Protein AF-A0A914VE72-F1 (afdb_monomer)

InterPro domains: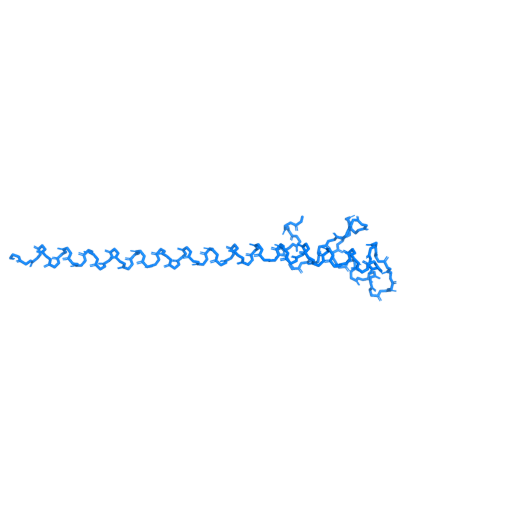
  IPR009269 NF-kappa-B-activating protein, C-terminal [PF06047] (1-87)
  IPR040466 NF-kappa-B-activating pro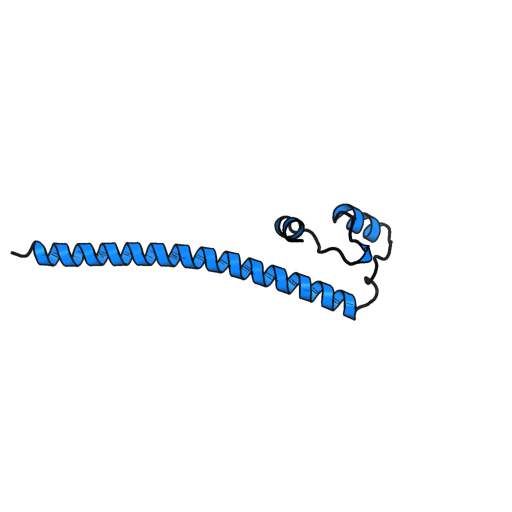tein [PTHR13087] (1-91)

Organism: NCBI:txid2011161

Radius of gyration: 25.39 Å; Cα contacts (8 Å, |Δi|>4): 35; chains: 1; bounding box: 58×18×72 Å

Foldseek 3Di:
DVVCVVVVAQDDDPQCVVPDSVVVVVCVVVPHDGPCNVPVVSVVVSVVVSVVVVVVVVVVVVVVVVVVVVVVVVVVVVVVVVVVVVVVVVPD

Structure (mmCIF, N/CA/C/O backbone):
data_AF-A0A914VE72-F1
#
_entry.id   AF-A0A914VE72-F1
#
loop_
_atom_site.group_PDB
_atom_site.id
_atom_site.type_symbol
_atom_site.label_atom_id
_atom_site.label_alt_id
_atom_site.label_comp_id
_atom_site.label_asym_id
_atom_site.label_entity_id
_atom_site.label_seq_id
_atom_site.pdbx_PDB_ins_code
_atom_site.Cartn_x
_atom_site.Cartn_y
_atom_site.Cartn_z
_atom_site.occupancy
_atom_site.B_iso_or_equiv
_atom_site.auth_seq_id
_atom_site.auth_comp_id
_atom_site.auth_asym_id
_atom_site.auth_atom_id
_atom_site.pdbx_PDB_model_num
ATOM 1 N N . MET A 1 1 ? 2.040 9.345 -2.163 1.00 54.47 1 MET A N 1
ATOM 2 C CA . MET A 1 1 ? 2.274 7.985 -1.629 1.00 54.47 1 MET A CA 1
ATOM 3 C C . MET A 1 1 ? 0.984 7.352 -1.119 1.00 54.47 1 MET A C 1
ATOM 5 O O . MET A 1 1 ? 0.520 6.411 -1.743 1.00 54.47 1 MET A O 1
ATOM 9 N N . ALA A 1 2 ? 0.364 7.910 -0.070 1.00 50.78 2 ALA A N 1
ATOM 10 C CA . ALA A 1 2 ? -0.854 7.376 0.559 1.00 50.78 2 ALA A CA 1
ATOM 11 C C . ALA A 1 2 ? -2.022 7.115 -0.418 1.00 50.78 2 ALA A C 1
ATOM 13 O O . ALA A 1 2 ? -2.709 6.111 -0.300 1.00 50.78 2 ALA A O 1
ATOM 14 N N . ALA A 1 3 ? -2.195 7.957 -1.444 1.00 58.88 3 ALA A N 1
ATOM 15 C CA . ALA A 1 3 ? -3.242 7.771 -2.456 1.00 58.88 3 ALA A CA 1
ATOM 16 C C . ALA A 1 3 ? -3.037 6.547 -3.376 1.00 58.88 3 ALA A C 1
ATOM 18 O O . ALA A 1 3 ? -4.011 5.957 -3.829 1.00 58.88 3 ALA A O 1
ATOM 19 N N . TYR A 1 4 ? -1.787 6.148 -3.647 1.00 55.84 4 TYR A N 1
ATOM 20 C CA . TYR A 1 4 ? -1.499 4.927 -4.416 1.00 55.84 4 TYR A CA 1
ATOM 21 C C . TYR A 1 4 ? -1.757 3.675 -3.566 1.00 55.84 4 TYR A C 1
ATOM 23 O O . TYR A 1 4 ? -2.243 2.671 -4.073 1.00 55.84 4 TYR A O 1
ATOM 31 N N . ILE A 1 5 ? -1.506 3.778 -2.261 1.00 54.03 5 ILE A N 1
ATOM 32 C CA . ILE A 1 5 ? -1.646 2.694 -1.283 1.00 54.03 5 ILE A CA 1
ATOM 33 C C . ILE A 1 5 ? -3.124 2.370 -1.024 1.00 54.03 5 ILE A C 1
ATOM 35 O O . ILE A 1 5 ? -3.507 1.208 -1.106 1.00 54.03 5 ILE A O 1
ATOM 39 N N . ALA A 1 6 ? -3.981 3.388 -0.873 1.00 59.25 6 ALA A N 1
ATOM 40 C CA . ALA A 1 6 ? -5.433 3.203 -0.749 1.00 59.25 6 ALA A CA 1
ATOM 41 C C . ALA A 1 6 ? -6.074 2.500 -1.966 1.00 59.25 6 ALA A C 1
ATOM 43 O O . ALA A 1 6 ? -7.17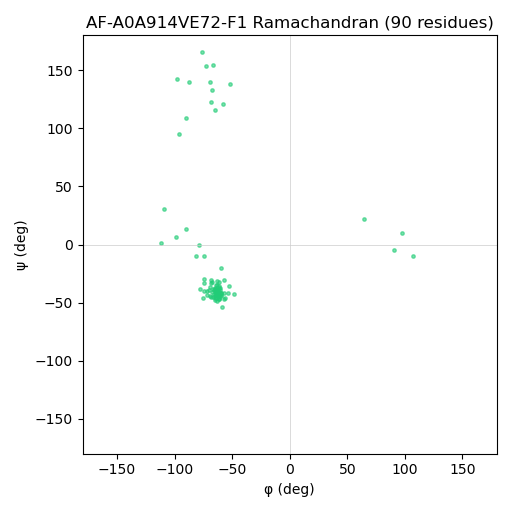1 1.960 -1.870 1.00 59.25 6 ALA A O 1
ATOM 44 N N . GLN A 1 7 ? -5.393 2.513 -3.116 1.00 64.81 7 GLN A N 1
ATOM 45 C CA . GLN A 1 7 ? -5.829 1.865 -4.354 1.00 64.81 7 GLN A CA 1
ATOM 46 C C . GLN A 1 7 ? -5.164 0.492 -4.572 1.00 64.81 7 GLN A C 1
ATOM 48 O O . GLN A 1 7 ? -5.318 -0.081 -5.649 1.00 64.81 7 GLN A O 1
ATOM 53 N N . GLY A 1 8 ? -4.391 -0.014 -3.599 1.00 64.06 8 GLY A N 1
ATOM 54 C CA . GLY A 1 8 ? -3.636 -1.268 -3.719 1.00 64.06 8 GLY A CA 1
ATOM 55 C C . GLY A 1 8 ? -2.545 -1.221 -4.791 1.00 64.06 8 GLY A C 1
ATOM 56 O O . GLY A 1 8 ? -2.155 -2.252 -5.335 1.00 64.06 8 GLY A O 1
ATOM 57 N N . LYS A 1 9 ? -2.084 -0.020 -5.160 1.00 69.00 9 LYS A N 1
ATOM 58 C CA . LYS A 1 9 ? -1.103 0.161 -6.230 1.00 69.00 9 LYS A CA 1
ATOM 59 C C . LYS A 1 9 ? 0.307 0.061 -5.674 1.00 69.00 9 LYS A C 1
ATOM 61 O O . LYS A 1 9 ? 0.637 0.613 -4.624 1.00 69.00 9 LYS A O 1
ATOM 66 N N . ARG A 1 10 ? 1.153 -0.600 -6.457 1.00 71.31 10 ARG A N 1
ATOM 67 C CA . ARG A 1 10 ? 2.576 -0.775 -6.191 1.00 71.31 10 ARG A CA 1
ATOM 68 C C . ARG A 1 10 ? 3.261 0.569 -5.911 1.00 71.31 10 ARG A C 1
ATOM 70 O O . ARG A 1 10 ? 3.056 1.554 -6.619 1.00 71.31 10 ARG A O 1
ATOM 77 N N . ILE A 1 11 ? 4.138 0.578 -4.910 1.00 72.94 11 ILE A N 1
ATOM 78 C CA . ILE A 1 11 ? 4.987 1.725 -4.573 1.00 72.94 11 ILE A CA 1
ATOM 79 C C . ILE A 1 11 ? 6.032 1.969 -5.687 1.00 72.94 11 ILE A C 1
ATOM 81 O O . ILE A 1 11 ? 6.827 1.061 -5.966 1.00 72.94 11 ILE A O 1
ATOM 85 N N . PRO A 1 12 ? 6.082 3.173 -6.297 1.00 70.38 12 PRO A N 1
ATOM 86 C CA . PRO A 1 12 ? 7.058 3.485 -7.338 1.00 70.38 12 PRO A CA 1
ATOM 87 C C . PRO A 1 12 ? 8.485 3.589 -6.776 1.00 70.38 12 PRO A C 1
ATOM 89 O O . PRO A 1 12 ? 8.719 4.130 -5.691 1.00 70.38 12 PRO A O 1
ATOM 92 N N . ARG A 1 13 ? 9.457 3.067 -7.530 1.00 75.75 13 ARG A N 1
ATOM 93 C CA . ARG A 1 13 ? 10.904 3.232 -7.302 1.00 75.75 13 ARG A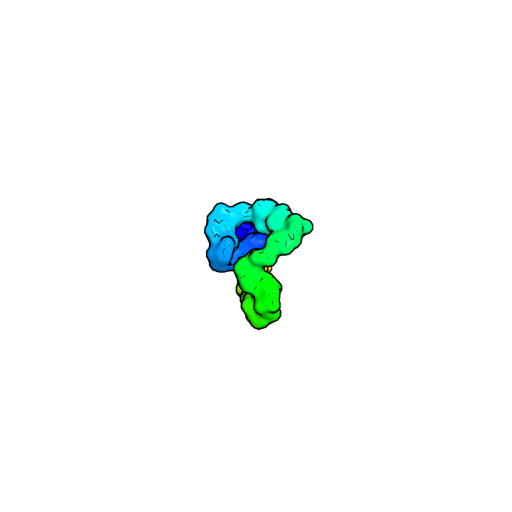 CA 1
ATOM 94 C C . ARG A 1 13 ? 11.336 4.640 -7.743 1.00 75.75 13 ARG A C 1
ATOM 96 O O . ARG A 1 13 ? 10.616 5.312 -8.470 1.00 75.75 13 ARG A O 1
ATOM 103 N N . ARG A 1 14 ? 12.537 5.100 -7.360 1.00 75.94 14 ARG A N 1
ATOM 104 C CA . ARG A 1 14 ? 13.022 6.465 -7.685 1.00 75.94 14 ARG A CA 1
ATOM 105 C C . ARG A 1 14 ? 12.956 6.798 -9.185 1.00 75.94 14 ARG A C 1
ATOM 107 O O . ARG A 1 14 ? 12.553 7.898 -9.532 1.00 75.94 14 ARG A O 1
ATOM 114 N N . GLY A 1 15 ? 13.321 5.852 -10.052 1.00 71.69 15 GLY A N 1
ATOM 115 C CA . GLY A 1 15 ? 13.243 6.011 -11.513 1.00 71.69 15 GLY A CA 1
ATOM 116 C C . GLY A 1 15 ? 11.839 5.837 -12.104 1.00 71.69 15 GLY A C 1
ATO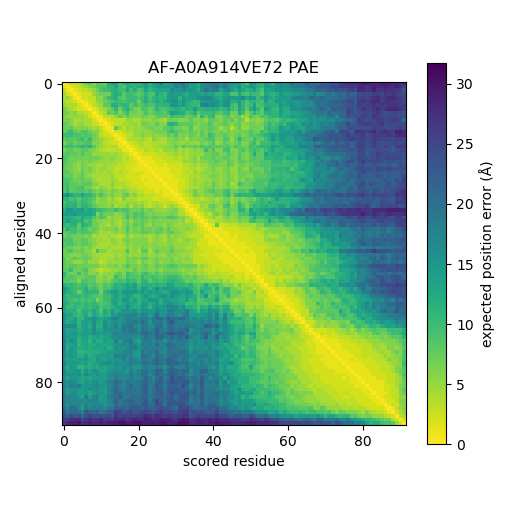M 117 O O . GLY A 1 15 ? 11.672 5.923 -13.309 1.00 71.69 15 GLY A O 1
ATOM 118 N N . GLU A 1 16 ? 10.846 5.562 -11.265 1.00 78.12 16 GLU A N 1
ATOM 119 C CA . GLU A 1 16 ? 9.443 5.377 -11.637 1.00 78.12 16 GLU A CA 1
ATOM 120 C C . GLU A 1 16 ? 8.573 6.529 -11.102 1.00 78.12 16 GLU A C 1
ATOM 122 O O . GLU A 1 16 ? 7.355 6.526 -11.272 1.00 78.12 16 GLU A O 1
ATOM 127 N N . ILE A 1 17 ? 9.185 7.517 -10.431 1.00 75.19 17 ILE A N 1
ATOM 128 C CA . ILE A 1 17 ? 8.499 8.721 -9.958 1.00 75.19 17 ILE A CA 1
ATOM 129 C C . ILE A 1 17 ? 8.029 9.502 -11.187 1.00 75.19 17 ILE A C 1
ATOM 131 O O . ILE A 1 17 ? 8.845 9.984 -11.966 1.00 75.19 17 ILE A O 1
ATOM 135 N N . GLY A 1 18 ? 6.711 9.623 -11.342 1.00 77.31 18 GLY A N 1
ATOM 136 C CA . GLY A 1 18 ? 6.077 10.266 -12.496 1.00 77.31 18 GLY A CA 1
ATOM 137 C C . GLY A 1 18 ? 5.406 9.291 -13.465 1.00 77.31 18 GLY A C 1
ATOM 138 O O . GLY A 1 18 ? 4.647 9.743 -14.312 1.00 77.31 18 GLY A O 1
ATOM 139 N N . LEU A 1 19 ? 5.613 7.979 -13.304 1.00 81.62 19 LEU A N 1
ATOM 140 C CA . LEU A 1 19 ? 4.878 6.947 -14.035 1.00 81.62 19 LEU A CA 1
ATOM 141 C C . LEU A 1 19 ? 3.735 6.390 -13.183 1.00 81.62 19 LEU A C 1
ATOM 143 O O . LEU A 1 19 ? 3.863 6.189 -11.971 1.00 81.62 19 LEU A O 1
ATOM 147 N N . SER A 1 20 ? 2.610 6.100 -13.824 1.00 82.44 20 SER A N 1
ATOM 148 C CA . SER A 1 20 ? 1.506 5.373 -13.211 1.00 82.44 20 SER A CA 1
ATOM 149 C C . SER A 1 20 ? 1.852 3.890 -13.038 1.00 82.44 20 SER A C 1
ATOM 151 O O . SER A 1 20 ? 2.620 3.297 -13.796 1.00 82.44 20 SER A O 1
ATOM 153 N N . SER A 1 21 ? 1.226 3.242 -12.051 1.00 77.62 21 SER A N 1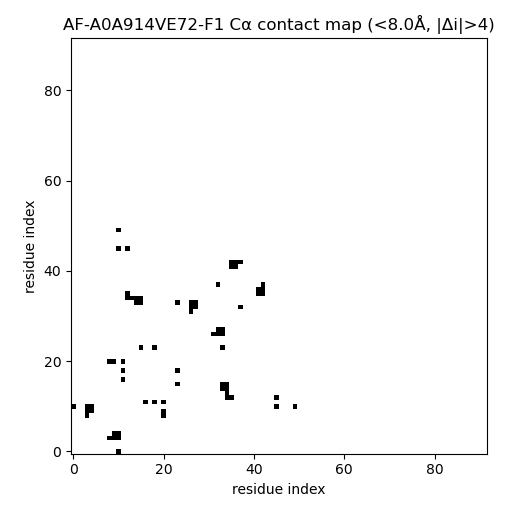
ATOM 154 C CA . SER A 1 21 ? 1.411 1.803 -11.805 1.00 77.62 21 SER A CA 1
ATOM 155 C C . SER A 1 21 ? 1.080 0.933 -13.026 1.00 77.62 21 SER A C 1
ATOM 157 O O . SER A 1 21 ? 1.667 -0.135 -13.187 1.00 77.62 21 SER A O 1
ATOM 159 N N . SER A 1 22 ? 0.138 1.367 -13.867 1.00 81.44 22 SER A N 1
ATOM 160 C CA . SER A 1 22 ? -0.225 0.690 -15.114 1.00 81.44 22 SER A CA 1
ATOM 161 C C . SER A 1 22 ? 0.889 0.776 -16.150 1.00 81.44 22 SER A C 1
ATOM 163 O O . SER A 1 22 ? 1.243 -0.243 -16.735 1.00 81.44 22 SER A O 1
ATOM 165 N N . GLU A 1 23 ? 1.486 1.955 -16.330 1.00 84.94 23 GLU A N 1
ATOM 166 C CA . GLU A 1 23 ? 2.600 2.152 -17.267 1.00 84.94 23 GLU A CA 1
ATOM 167 C C . GLU A 1 23 ? 3.813 1.321 -16.855 1.00 84.94 23 GLU A C 1
ATOM 169 O O . GLU A 1 23 ? 4.397 0.628 -17.682 1.00 84.94 23 GLU A O 1
ATOM 174 N N . ILE A 1 24 ? 4.130 1.297 -15.559 1.00 82.06 24 ILE A N 1
ATOM 175 C CA . ILE A 1 24 ? 5.226 0.482 -15.026 1.00 82.06 24 ILE A CA 1
ATOM 176 C C . ILE A 1 24 ? 4.997 -1.010 -15.322 1.00 82.06 24 ILE A C 1
ATOM 178 O O . ILE A 1 24 ? 5.915 -1.690 -15.774 1.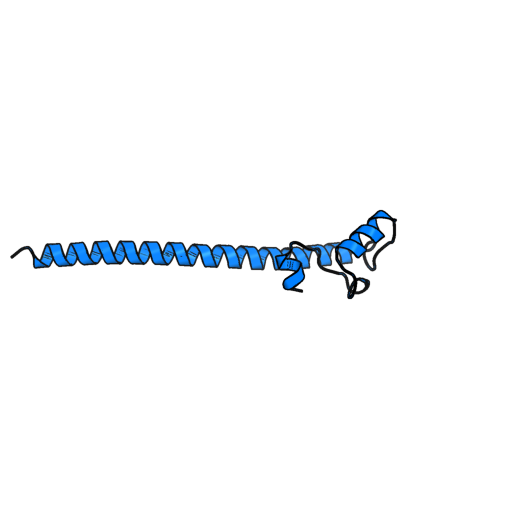00 82.06 24 ILE A O 1
ATOM 182 N N . SER A 1 25 ? 3.775 -1.520 -15.119 1.00 82.56 25 SER A N 1
ATOM 183 C CA . SER A 1 25 ? 3.448 -2.922 -15.419 1.00 82.56 25 SER A CA 1
ATOM 184 C C . SER A 1 25 ? 3.552 -3.236 -16.913 1.00 82.56 25 SER A C 1
ATOM 186 O O . SER A 1 25 ? 4.016 -4.314 -17.280 1.00 82.56 25 SER A O 1
ATOM 188 N N . VAL A 1 26 ? 3.145 -2.305 -17.780 1.00 88.00 26 VAL A N 1
ATOM 189 C CA . VAL A 1 26 ? 3.285 -2.449 -19.235 1.00 88.00 26 VAL A CA 1
ATOM 190 C C . VAL A 1 26 ? 4.760 -2.495 -19.628 1.00 88.00 26 VAL A C 1
ATOM 192 O O . VAL A 1 26 ? 5.159 -3.398 -20.359 1.00 88.00 26 VAL A O 1
ATOM 195 N N . PHE A 1 27 ? 5.589 -1.595 -19.099 1.00 85.56 27 PHE A N 1
ATOM 196 C CA . PHE A 1 27 ? 7.025 -1.589 -19.377 1.00 85.56 27 PHE A CA 1
ATOM 197 C C . PHE A 1 27 ? 7.711 -2.873 -18.902 1.00 85.56 27 PHE A C 1
ATOM 199 O O . PHE A 1 27 ? 8.463 -3.476 -19.667 1.00 85.56 27 PHE A O 1
ATOM 206 N N . GLU A 1 28 ? 7.391 -3.354 -17.699 1.00 82.25 28 GLU A N 1
ATOM 207 C CA . GLU A 1 28 ? 7.921 -4.624 -17.187 1.00 82.25 28 GLU A CA 1
ATOM 208 C C . GLU A 1 28 ? 7.487 -5.820 -18.058 1.00 82.25 28 GLU A C 1
ATOM 210 O O . GLU A 1 28 ? 8.310 -6.688 -18.343 1.00 82.25 28 GLU A O 1
ATOM 215 N N . LYS A 1 29 ? 6.239 -5.844 -18.556 1.00 85.56 29 LYS A N 1
ATOM 216 C CA . LYS A 1 29 ? 5.745 -6.894 -19.473 1.00 85.56 29 LYS A CA 1
ATOM 217 C C . LYS A 1 29 ? 6.450 -6.895 -20.827 1.00 85.56 29 LYS A C 1
ATOM 219 O O . LYS A 1 29 ? 6.695 -7.962 -21.377 1.00 85.56 29 LYS A O 1
ATOM 224 N N . VAL A 1 30 ? 6.768 -5.717 -21.358 1.00 89.12 30 VAL A N 1
ATOM 225 C CA . VAL A 1 30 ? 7.508 -5.566 -22.624 1.00 89.12 30 VAL A CA 1
ATOM 226 C C . VAL A 1 30 ? 9.000 -5.906 -22.445 1.00 89.12 30 VAL A C 1
ATOM 228 O O . VAL A 1 30 ? 9.723 -6.072 -23.422 1.00 89.12 30 VAL A O 1
ATOM 231 N N . GLY A 1 31 ? 9.463 -6.084 -21.202 1.00 82.62 31 GLY A N 1
ATOM 232 C CA . GLY A 1 31 ? 10.831 -6.493 -20.878 1.00 82.62 31 GLY A CA 1
ATOM 233 C C . GLY A 1 31 ? 11.759 -5.334 -20.517 1.00 82.62 31 GLY A C 1
ATOM 234 O O . GLY A 1 31 ? 12.967 -5.540 -20.369 1.00 82.62 31 GLY A O 1
ATOM 235 N N . TYR A 1 32 ? 11.225 -4.122 -20.334 1.00 83.31 32 TYR A N 1
ATOM 236 C CA . TYR A 1 32 ? 12.004 -3.011 -19.798 1.00 83.31 32 TYR A CA 1
ATOM 237 C C . TYR A 1 32 ? 12.375 -3.282 -18.340 1.00 83.31 32 TYR A C 1
ATOM 239 O O . TYR A 1 32 ? 11.556 -3.659 -17.501 1.00 83.31 32 TYR A O 1
ATOM 247 N N . VAL A 1 33 ? 13.647 -3.054 -18.025 1.00 77.81 33 VAL A N 1
ATOM 248 C CA . VAL A 1 33 ? 14.168 -3.188 -16.667 1.00 77.81 33 VAL A CA 1
ATOM 249 C C . VAL A 1 33 ? 14.021 -1.850 -15.967 1.00 77.81 33 VAL A C 1
ATOM 251 O O . VAL A 1 33 ? 14.759 -0.909 -16.256 1.00 77.81 33 VAL A O 1
ATOM 254 N N . MET A 1 34 ? 13.095 -1.768 -15.017 1.00 79.69 34 MET A N 1
ATOM 255 C CA . MET A 1 34 ? 12.969 -0.565 -14.199 1.00 79.69 34 MET A CA 1
ATOM 256 C C . MET A 1 34 ? 14.201 -0.380 -13.296 1.00 79.69 34 MET A C 1
ATOM 258 O O . MET A 1 34 ? 14.911 -1.330 -12.940 1.00 79.69 34 MET A O 1
ATOM 262 N N . SER A 1 35 ? 14.479 0.868 -12.920 1.00 73.94 35 SER A N 1
ATOM 263 C CA . SER A 1 35 ? 15.637 1.199 -12.085 1.00 73.94 35 SER A CA 1
ATOM 264 C C . SER A 1 35 ? 15.584 0.444 -10.750 1.00 73.94 35 SER A C 1
ATOM 266 O O . SER A 1 35 ? 14.630 0.579 -9.985 1.00 73.94 35 SER A O 1
ATOM 268 N N . GLY A 1 36 ? 16.616 -0.359 -10.472 1.00 71.69 36 GLY A N 1
ATOM 269 C CA . GLY A 1 36 ? 16.736 -1.137 -9.235 1.00 71.69 36 GLY A CA 1
ATOM 270 C C . GLY A 1 36 ? 16.135 -2.546 -9.271 1.00 71.69 36 GLY A C 1
ATOM 271 O O . GLY A 1 36 ? 16.341 -3.291 -8.315 1.00 71.69 36 GLY A O 1
ATOM 272 N N . THR A 1 37 ? 15.464 -2.959 -10.354 1.00 72.88 37 THR A N 1
ATOM 273 C CA . THR A 1 37 ? 14.795 -4.275 -10.440 1.00 72.88 37 THR A CA 1
ATOM 274 C C . THR A 1 37 ? 15.771 -5.455 -10.446 1.00 72.88 37 THR A C 1
ATOM 276 O O . THR A 1 37 ? 15.478 -6.500 -9.887 1.00 72.88 37 THR A O 1
ATOM 279 N N . ARG A 1 38 ? 16.976 -5.307 -11.014 1.00 80.19 38 ARG A N 1
ATOM 280 C CA . ARG A 1 38 ? 17.997 -6.380 -10.998 1.00 80.19 38 ARG A CA 1
ATOM 281 C C . ARG A 1 38 ? 18.790 -6.462 -9.688 1.00 80.19 38 ARG A C 1
ATOM 283 O O . ARG A 1 38 ? 19.549 -7.408 -9.487 1.00 80.19 38 ARG A O 1
ATOM 290 N N . HIS A 1 39 ? 18.649 -5.482 -8.796 1.00 87.56 39 HIS A N 1
ATOM 291 C CA . HIS A 1 39 ? 19.446 -5.399 -7.577 1.00 87.56 39 HIS A CA 1
ATOM 292 C C . HIS A 1 39 ? 18.683 -6.005 -6.392 1.00 87.56 39 HIS A C 1
ATOM 294 O O . HIS A 1 39 ? 17.904 -5.321 -5.726 1.00 87.56 39 HIS A O 1
ATOM 300 N N . LYS A 1 40 ? 18.937 -7.288 -6.095 1.00 84.12 40 LYS A N 1
ATOM 301 C CA . LYS A 1 40 ? 18.216 -8.072 -5.067 1.00 84.12 40 LYS A CA 1
ATOM 302 C C . LYS A 1 40 ? 18.081 -7.351 -3.718 1.00 84.12 40 LYS A C 1
ATOM 304 O O . LYS A 1 40 ? 17.008 -7.343 -3.123 1.00 84.12 40 LYS A O 1
ATOM 309 N N . ALA A 1 41 ? 19.141 -6.689 -3.250 1.00 84.38 41 ALA A N 1
ATOM 310 C CA . ALA A 1 41 ? 19.113 -5.956 -1.980 1.00 84.38 41 ALA A CA 1
ATOM 311 C C . ALA A 1 41 ? 18.204 -4.710 -2.018 1.00 84.38 41 ALA A C 1
ATOM 313 O O . ALA A 1 41 ? 17.565 -4.361 -1.021 1.00 84.38 41 ALA A O 1
ATOM 314 N N . MET A 1 42 ? 18.114 -4.047 -3.175 1.00 80.81 42 MET A N 1
ATOM 315 C CA . MET A 1 42 ? 17.250 -2.879 -3.351 1.00 80.81 42 MET A CA 1
ATOM 316 C C . MET A 1 42 ? 15.785 -3.313 -3.443 1.00 80.81 42 MET A C 1
ATOM 318 O O . MET A 1 42 ? 14.921 -2.702 -2.816 1.00 80.81 42 MET A O 1
ATOM 322 N N . GLU A 1 43 ? 15.513 -4.417 -4.140 1.00 79.31 43 GLU A N 1
ATOM 323 C CA . GLU A 1 43 ? 14.177 -5.002 -4.214 1.00 79.31 43 GLU A CA 1
ATOM 324 C C . GLU A 1 43 ? 13.676 -5.507 -2.856 1.00 79.31 43 GLU A C 1
ATOM 326 O O . GLU A 1 43 ? 12.547 -5.206 -2.471 1.00 79.31 43 GLU A O 1
ATOM 331 N N . ALA A 1 44 ? 14.526 -6.175 -2.074 1.00 83.69 44 ALA A N 1
ATOM 332 C CA . ALA A 1 44 ? 14.183 -6.575 -0.712 1.00 83.69 44 ALA A CA 1
ATOM 333 C C . ALA A 1 44 ? 13.872 -5.362 0.185 1.00 83.69 44 ALA A C 1
ATOM 335 O O . ALA A 1 44 ? 12.954 -5.401 1.004 1.00 83.69 44 ALA A O 1
ATOM 336 N N . THR A 1 45 ? 14.603 -4.256 0.013 1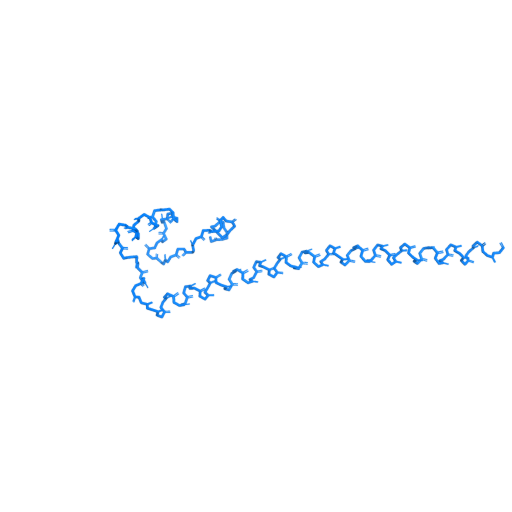.00 83.62 45 THR A N 1
ATOM 337 C CA . THR A 1 45 ? 14.337 -3.006 0.742 1.00 83.62 45 THR A CA 1
ATOM 338 C C . THR A 1 45 ? 13.006 -2.384 0.325 1.00 83.62 45 THR A C 1
ATOM 340 O O . THR A 1 45 ? 12.251 -1.936 1.189 1.00 83.62 45 THR A O 1
ATOM 343 N N . ARG A 1 46 ? 12.681 -2.405 -0.974 1.00 82.88 46 ARG A N 1
ATOM 344 C CA . ARG A 1 46 ? 11.376 -1.978 -1.499 1.00 82.88 46 ARG A CA 1
ATOM 345 C C . ARG A 1 46 ? 10.248 -2.796 -0.874 1.00 82.88 46 ARG A C 1
ATOM 347 O O . ARG A 1 46 ? 9.347 -2.205 -0.290 1.00 82.88 46 ARG A O 1
ATOM 354 N N . LEU A 1 47 ? 10.332 -4.126 -0.943 1.00 82.12 47 LEU A N 1
ATOM 355 C CA . LEU A 1 47 ? 9.339 -5.035 -0.360 1.00 82.12 47 LEU A CA 1
ATOM 356 C C . LEU A 1 47 ? 9.172 -4.795 1.143 1.00 82.12 47 LEU A C 1
ATOM 358 O O . LEU A 1 47 ? 8.057 -4.725 1.644 1.00 82.12 47 LEU A O 1
ATOM 362 N N . ARG A 1 48 ? 10.272 -4.579 1.871 1.00 85.12 48 ARG A N 1
ATOM 363 C CA . ARG A 1 48 ? 10.216 -4.255 3.302 1.00 85.12 48 ARG A CA 1
ATOM 364 C C . ARG A 1 48 ? 9.481 -2.943 3.569 1.00 85.12 48 ARG A C 1
ATOM 366 O O . ARG A 1 48 ? 8.708 -2.873 4.517 1.00 85.12 48 ARG A O 1
ATOM 373 N N . LYS A 1 49 ? 9.733 -1.902 2.772 1.00 81.88 49 LYS A N 1
ATOM 374 C CA . LYS A 1 49 ? 9.048 -0.608 2.907 1.00 81.88 49 LYS A CA 1
ATOM 375 C C . LYS A 1 49 ? 7.567 -0.715 2.577 1.00 81.88 49 LYS A C 1
ATOM 377 O O . LYS A 1 49 ? 6.757 -0.118 3.273 1.00 81.88 49 LYS A O 1
ATOM 382 N N . GLU A 1 50 ? 7.228 -1.512 1.577 1.00 77.12 50 GLU A N 1
ATOM 383 C CA . GLU A 1 50 ? 5.847 -1.818 1.224 1.00 77.12 50 GLU A CA 1
ATOM 384 C C . GLU A 1 50 ? 5.131 -2.553 2.373 1.00 77.12 50 GLU A C 1
ATOM 386 O O . GLU A 1 50 ? 4.103 -2.087 2.859 1.00 77.12 50 GLU A O 1
ATOM 391 N N . ASN A 1 51 ? 5.754 -3.593 2.934 1.00 80.06 51 ASN A N 1
ATOM 392 C CA . ASN A 1 51 ? 5.224 -4.332 4.085 1.00 80.06 51 ASN A CA 1
ATOM 393 C C . ASN A 1 51 ? 5.121 -3.481 5.364 1.00 80.06 51 ASN A C 1
ATOM 395 O O . ASN A 1 51 ? 4.197 -3.667 6.152 1.00 80.06 51 ASN A O 1
ATOM 399 N N . GLN A 1 52 ? 6.048 -2.540 5.592 1.00 77.44 52 GLN A N 1
ATOM 400 C CA . GLN A 1 52 ? 5.972 -1.603 6.725 1.00 77.44 52 GLN A CA 1
ATOM 401 C C . GLN A 1 52 ? 4.715 -0.733 6.655 1.00 77.44 52 GLN A C 1
ATOM 403 O O . GLN A 1 52 ? 4.116 -0.434 7.686 1.00 77.44 52 GLN A O 1
ATOM 408 N N . VAL A 1 53 ? 4.325 -0.333 5.447 1.00 71.06 53 VAL A N 1
ATOM 409 C CA . VAL A 1 53 ? 3.141 0.492 5.222 1.00 71.06 53 VAL A CA 1
ATOM 410 C C . VAL A 1 53 ? 1.870 -0.344 5.358 1.00 71.06 53 VAL A C 1
ATOM 412 O O . VAL A 1 53 ? 0.982 0.067 6.102 1.00 71.06 53 VAL A O 1
ATOM 415 N N . TYR A 1 54 ? 1.814 -1.533 4.746 1.00 68.81 54 TYR A N 1
ATOM 416 C CA . TYR A 1 54 ? 0.672 -2.443 4.906 1.00 68.81 54 TYR A CA 1
ATOM 417 C C . TYR A 1 54 ? 0.428 -2.796 6.376 1.00 68.81 54 TYR A C 1
ATOM 419 O O . TYR A 1 54 ? -0.682 -2.625 6.867 1.00 68.81 54 TYR A O 1
ATOM 427 N N . SER A 1 55 ? 1.476 -3.157 7.126 1.00 75.38 55 SER A N 1
ATOM 428 C CA . SER A 1 55 ? 1.347 -3.463 8.558 1.00 75.38 55 SER A CA 1
ATOM 429 C C . SER A 1 55 ? 0.848 -2.265 9.379 1.00 75.38 55 SER A C 1
ATOM 431 O O . SER A 1 55 ? 0.138 -2.440 10.370 1.00 75.38 55 SER A O 1
ATOM 433 N N . ALA A 1 56 ? 1.199 -1.034 8.991 1.00 72.12 56 ALA A N 1
ATOM 434 C CA . ALA A 1 56 ? 0.706 0.169 9.655 1.00 72.12 56 ALA A CA 1
ATOM 435 C C . ALA A 1 56 ? -0.781 0.429 9.357 1.00 72.12 56 ALA A C 1
ATOM 437 O O . ALA A 1 56 ? -1.526 0.796 10.267 1.00 72.12 56 ALA A O 1
ATOM 438 N N . GLU A 1 57 ? -1.227 0.215 8.117 1.00 67.62 57 GLU A N 1
ATOM 439 C CA . GLU A 1 57 ? -2.641 0.336 7.745 1.00 67.62 57 GLU A CA 1
ATOM 440 C C . GLU A 1 57 ? -3.497 -0.774 8.357 1.00 67.62 57 GLU A C 1
ATOM 442 O O . GLU A 1 57 ? -4.526 -0.468 8.953 1.00 67.62 57 GLU A O 1
ATOM 447 N N . GLU A 1 58 ? -3.048 -2.029 8.332 1.00 67.00 58 GLU A N 1
ATOM 448 C CA . GLU A 1 58 ? -3.719 -3.147 9.008 1.00 67.00 58 GLU A CA 1
ATOM 449 C C . GLU A 1 58 ? -3.899 -2.860 10.503 1.00 67.00 58 GLU A C 1
ATOM 451 O O . GLU A 1 58 ? -4.996 -2.996 11.045 1.00 67.00 58 GLU A O 1
ATOM 456 N N . LYS A 1 59 ? -2.850 -2.366 11.175 1.00 72.06 59 LYS A N 1
ATOM 457 C CA . LYS A 1 59 ? -2.932 -1.949 12.584 1.00 72.06 59 LYS A CA 1
ATOM 458 C C . LYS A 1 59 ? -3.888 -0.778 12.801 1.00 72.06 59 LYS A C 1
ATOM 460 O O . LYS A 1 59 ? -4.546 -0.723 13.839 1.00 72.06 59 LYS A O 1
ATOM 465 N N . ARG A 1 60 ? -3.980 0.159 11.854 1.00 71.56 60 ARG A N 1
ATOM 466 C CA . ARG A 1 60 ? -4.924 1.286 11.914 1.00 71.56 60 ARG A CA 1
ATOM 467 C C . ARG A 1 60 ? -6.372 0.829 11.719 1.00 71.56 60 ARG A C 1
ATOM 469 O O . ARG A 1 60 ? -7.257 1.318 12.414 1.00 71.56 60 ARG A O 1
ATOM 476 N N . MET A 1 61 ? -6.608 -0.124 10.823 1.00 71.19 61 MET A N 1
ATOM 477 C CA . MET A 1 61 ? -7.924 -0.729 10.611 1.00 71.19 61 MET A CA 1
ATOM 478 C C . MET A 1 61 ? -8.359 -1.541 11.840 1.00 71.19 61 MET A C 1
ATOM 480 O O . MET A 1 61 ? -9.473 -1.370 12.336 1.00 71.19 61 MET A O 1
ATOM 484 N N . LEU A 1 62 ? -7.455 -2.351 12.404 1.00 69.75 62 LEU A N 1
ATOM 485 C CA . LEU A 1 62 ? -7.703 -3.132 13.621 1.00 69.75 62 LEU A CA 1
ATOM 486 C C . LEU A 1 62 ? -7.946 -2.252 14.856 1.00 69.75 62 LEU A C 1
ATOM 488 O O . LEU A 1 62 ? -8.801 -2.570 15.684 1.00 69.75 62 LEU A O 1
ATOM 492 N N . SER A 1 63 ? -7.231 -1.132 14.995 1.00 68.88 63 SER A N 1
ATOM 493 C CA . SER A 1 63 ? -7.442 -0.220 16.124 1.00 68.88 63 SER A CA 1
ATOM 494 C C . SER A 1 63 ? -8.790 0.501 16.045 1.00 68.88 63 SER A C 1
ATOM 496 O O . SER A 1 63 ? -9.452 0.649 17.074 1.00 68.88 63 SER A O 1
ATOM 498 N N . GLY A 1 64 ? -9.243 0.871 14.842 1.00 73.06 64 GLY A N 1
ATOM 499 C CA . GLY A 1 64 ? -10.591 1.401 14.621 1.00 73.06 64 GLY A CA 1
ATOM 500 C C . GLY A 1 64 ? -11.685 0.404 15.018 1.00 73.06 64 GLY A C 1
ATOM 501 O O . GLY A 1 64 ? -12.642 0.776 15.698 1.00 73.06 64 GLY A O 1
ATOM 502 N N . PHE A 1 65 ? -11.505 -0.875 14.678 1.00 69.81 65 PHE A N 1
ATOM 503 C CA . PHE A 1 65 ? -12.433 -1.944 15.059 1.00 69.81 65 PHE A CA 1
ATOM 504 C C . PHE A 1 65 ? -12.483 -2.162 16.582 1.00 69.81 65 PHE A C 1
ATOM 506 O O . PHE A 1 65 ? -13.561 -2.184 17.178 1.00 69.81 65 PHE A O 1
ATOM 513 N N . SER A 1 66 ? -11.321 -2.216 17.242 1.00 72.88 66 SER A N 1
ATOM 514 C CA . SER A 1 66 ? -11.234 -2.389 18.700 1.00 72.88 66 SER A CA 1
ATOM 515 C C . SER A 1 66 ? -11.907 -1.252 19.481 1.00 72.88 66 SER A C 1
ATOM 517 O O . SER A 1 66 ? -12.528 -1.492 20.519 1.00 72.88 66 SER A O 1
ATOM 519 N N . GLN A 1 67 ? -11.835 -0.010 18.987 1.00 77.94 67 GLN A N 1
ATOM 520 C CA . GLN A 1 67 ? -12.538 1.118 19.607 1.00 77.94 67 GLN A CA 1
ATOM 521 C C . GLN A 1 67 ? -14.062 0.975 19.519 1.00 77.94 67 GLN A C 1
ATOM 523 O O . GLN A 1 67 ? -14.755 1.297 20.485 1.00 77.94 67 GLN A O 1
ATOM 528 N N . GLY A 1 68 ? -14.584 0.477 18.395 1.00 80.19 68 GLY A N 1
ATOM 529 C CA . GLY A 1 68 ? -16.012 0.192 18.239 1.00 80.19 68 GLY A CA 1
ATOM 530 C C . GLY A 1 68 ? -16.497 -0.865 19.231 1.00 80.19 68 GLY A C 1
ATOM 531 O O . GLY A 1 68 ? -17.480 -0.652 19.941 1.00 80.19 68 GLY A O 1
ATOM 532 N N . GLU A 1 69 ? -15.757 -1.968 19.363 1.00 81.56 69 GLU A N 1
ATOM 533 C CA . GLU A 1 69 ? -16.086 -3.018 20.333 1.00 81.56 69 GLU A CA 1
ATOM 534 C C . GLU A 1 69 ? -16.017 -2.535 21.785 1.00 81.56 69 GLU A C 1
ATOM 536 O O . GLU A 1 69 ? -16.874 -2.894 22.595 1.00 81.56 69 GLU A O 1
ATOM 541 N N . ARG A 1 70 ? -15.023 -1.703 22.129 1.00 84.19 70 ARG A N 1
ATOM 542 C CA . ARG A 1 70 ? -14.920 -1.105 23.469 1.00 84.19 70 ARG A CA 1
ATOM 543 C C . ARG A 1 70 ? -16.127 -0.234 23.791 1.00 84.19 70 ARG A C 1
ATOM 545 O O . ARG A 1 70 ? -16.715 -0.426 24.849 1.00 84.19 70 ARG A O 1
ATOM 552 N N . LYS A 1 71 ? -16.559 0.629 22.865 1.00 87.31 71 LYS A N 1
ATOM 553 C CA . LYS A 1 71 ? -17.769 1.450 23.046 1.00 87.31 71 LYS A CA 1
ATOM 554 C C . LYS A 1 71 ? -19.015 0.592 23.260 1.00 87.31 71 LYS A C 1
ATOM 556 O O . LYS A 1 71 ? -19.800 0.871 24.159 1.00 87.31 71 LYS A O 1
ATOM 561 N N . ASN A 1 72 ? -19.177 -0.484 22.489 1.00 88.50 72 ASN A N 1
ATOM 562 C CA . ASN A 1 72 ? -20.313 -1.395 22.656 1.00 88.50 72 ASN A CA 1
ATOM 563 C C . ASN A 1 72 ? -20.291 -2.090 24.027 1.00 88.50 72 ASN A C 1
ATOM 565 O O . ASN A 1 72 ? -21.328 -2.191 24.684 1.00 88.50 72 ASN A O 1
ATOM 569 N N . LYS A 1 73 ? -19.109 -2.518 24.494 1.00 89.00 73 LYS A N 1
ATOM 570 C CA . LYS A 1 73 ? -18.934 -3.076 25.845 1.00 89.00 73 LYS A CA 1
ATOM 571 C C . LYS A 1 73 ? -19.229 -2.043 26.932 1.00 89.00 73 LYS A C 1
ATOM 573 O O . LYS A 1 73 ? -19.920 -2.368 27.890 1.00 89.00 73 LYS A O 1
ATOM 578 N N . GLU A 1 74 ? -18.762 -0.807 26.780 1.00 89.56 74 GLU A N 1
ATOM 579 C CA . GLU A 1 74 ? -19.035 0.287 27.721 1.00 89.56 74 GLU A CA 1
ATOM 580 C C . GLU A 1 74 ? -20.536 0.590 27.819 1.00 89.56 74 GLU A C 1
ATOM 582 O O . GLU A 1 74 ? -21.070 0.686 28.923 1.00 89.56 74 GLU A O 1
ATOM 587 N N . VAL A 1 75 ? -21.245 0.658 26.687 1.00 93.12 75 VAL A N 1
ATOM 588 C CA . VAL A 1 75 ? -22.705 0.854 26.658 1.00 93.12 75 VAL A CA 1
ATOM 589 C C . VAL A 1 75 ? -23.433 -0.298 27.355 1.00 93.12 75 VAL A C 1
ATOM 591 O O . VAL A 1 75 ? -24.341 -0.056 28.155 1.00 93.12 75 VAL A O 1
ATOM 594 N N . ALA A 1 76 ? -23.018 -1.543 27.107 1.00 93.00 76 ALA A N 1
ATOM 595 C CA . ALA A 1 76 ? -23.588 -2.709 27.774 1.00 93.00 76 ALA A CA 1
ATOM 596 C C . ALA A 1 76 ? -23.379 -2.651 29.297 1.00 93.00 76 ALA A C 1
ATOM 598 O O . ALA A 1 76 ? -24.341 -2.818 30.048 1.00 93.00 76 ALA A O 1
ATOM 599 N N . ILE A 1 77 ? -22.167 -2.331 29.759 1.00 93.00 77 ILE A N 1
ATOM 600 C CA . ILE A 1 77 ? -21.854 -2.198 31.191 1.00 93.00 77 ILE A CA 1
ATOM 601 C C . ILE A 1 77 ? -22.673 -1.069 31.830 1.00 93.00 77 ILE A C 1
ATOM 603 O O . ILE A 1 77 ? -23.264 -1.262 32.891 1.00 93.00 77 ILE A O 1
ATOM 607 N N . LEU A 1 78 ? -22.778 0.091 31.174 1.00 93.50 78 LEU A N 1
ATOM 608 C CA . LEU A 1 78 ? -23.594 1.209 31.658 1.00 93.50 78 LEU A CA 1
ATOM 609 C C . LEU A 1 78 ? -25.074 0.826 31.780 1.00 93.50 78 LEU A C 1
ATOM 611 O O . LEU A 1 78 ? -25.730 1.222 32.745 1.00 93.50 78 LEU A O 1
ATOM 615 N N . SER A 1 79 ? -25.601 0.042 30.835 1.00 92.56 79 SER A N 1
ATOM 616 C CA . SER A 1 79 ? -26.984 -0.446 30.887 1.00 92.56 79 SER A CA 1
ATOM 617 C C . SER A 1 79 ? -27.215 -1.383 32.078 1.00 92.56 79 SER A C 1
ATOM 619 O O . SER A 1 79 ? -28.179 -1.199 32.823 1.00 92.56 79 SER A O 1
ATOM 621 N N . GLN A 1 80 ? -26.285 -2.311 32.328 1.00 91.81 80 GLN A N 1
ATOM 622 C CA . GLN A 1 80 ? -26.337 -3.231 33.468 1.00 91.81 80 GLN A CA 1
ATOM 623 C C . GLN A 1 80 ? -26.246 -2.471 34.796 1.00 91.81 80 GLN A C 1
ATOM 625 O O . GLN A 1 80 ? -26.991 -2.757 35.733 1.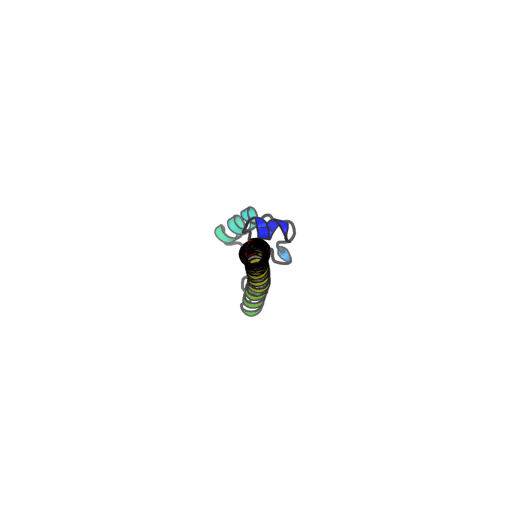00 91.81 80 GLN A O 1
ATOM 630 N N . PHE A 1 81 ? -25.384 -1.455 34.871 1.00 93.50 81 PHE A N 1
ATOM 631 C CA . PHE A 1 81 ? -25.236 -0.641 36.075 1.00 93.50 81 PHE A CA 1
ATOM 632 C C . PHE A 1 81 ? -26.501 0.174 36.371 1.00 93.50 81 PHE A C 1
ATOM 634 O O . PHE A 1 81 ? -26.964 0.206 37.510 1.00 93.50 81 PHE A O 1
ATOM 641 N N . ARG A 1 82 ? -27.124 0.768 35.341 1.00 90.69 82 ARG A N 1
ATOM 642 C CA . ARG A 1 82 ? -28.416 1.463 35.481 1.00 90.69 82 ARG A CA 1
ATOM 643 C C . ARG A 1 82 ? -29.517 0.531 35.987 1.00 90.69 82 ARG A C 1
ATOM 645 O O . ARG A 1 82 ? -30.270 0.925 36.872 1.00 90.69 82 ARG A O 1
ATOM 652 N N . GLN A 1 83 ? -29.579 -0.700 35.478 1.00 90.12 83 GLN A N 1
ATOM 653 C CA . GLN A 1 83 ? -30.542 -1.704 35.943 1.00 90.12 83 GLN A CA 1
ATOM 654 C C . GLN A 1 83 ? -30.315 -2.092 37.409 1.00 90.12 83 GLN A C 1
ATOM 656 O O . GLN A 1 83 ? -31.276 -2.202 38.167 1.00 90.12 83 GLN A O 1
ATOM 661 N N . LEU A 1 84 ? -29.059 -2.260 37.840 1.00 90.88 84 LEU A N 1
ATOM 662 C CA . LEU A 1 84 ? -28.730 -2.545 39.241 1.00 90.88 84 LEU A CA 1
ATOM 663 C C . LEU A 1 84 ? -29.128 -1.393 40.175 1.00 90.88 84 LEU A C 1
ATOM 665 O O . LEU A 1 84 ? -29.687 -1.644 41.242 1.00 90.88 84 LEU A O 1
ATOM 669 N N . VAL A 1 85 ? -28.882 -0.144 39.768 1.00 91.25 85 VAL A N 1
ATOM 670 C CA . VAL A 1 85 ? -29.274 1.048 40.539 1.00 91.25 85 VAL A CA 1
ATOM 671 C C . VAL A 1 85 ? -30.795 1.158 40.639 1.00 91.25 85 VAL A C 1
ATOM 673 O O . VAL A 1 85 ? -31.307 1.300 41.745 1.00 91.25 85 VAL A O 1
ATOM 676 N N . GLN A 1 86 ? -31.528 1.005 39.530 1.00 88.69 86 GLN A N 1
ATOM 677 C CA . GLN A 1 86 ? -32.999 0.989 39.548 1.00 88.69 86 GLN A CA 1
ATOM 678 C C . GLN A 1 86 ? -33.550 -0.142 40.418 1.00 88.69 86 GLN A C 1
ATOM 680 O O . GLN A 1 86 ? -34.467 0.079 41.198 1.00 88.69 86 GLN A O 1
ATOM 685 N N . LYS A 1 87 ? -32.968 -1.346 40.345 1.00 88.94 87 LYS A N 1
ATOM 686 C CA . LYS A 1 87 ? -33.374 -2.474 41.192 1.00 88.94 87 LYS A CA 1
ATOM 687 C C . LYS A 1 87 ? -33.143 -2.200 42.679 1.00 88.94 87 LYS A C 1
ATOM 689 O O . LYS A 1 87 ? -33.882 -2.731 43.499 1.00 88.94 87 LYS A O 1
ATOM 694 N N . LYS A 1 88 ? -32.125 -1.408 43.030 1.00 87.62 88 LYS A N 1
ATOM 695 C CA . LYS A 1 88 ? -31.871 -0.981 44.412 1.00 87.62 88 LYS A CA 1
ATOM 696 C C . LYS A 1 88 ? -32.812 0.148 44.849 1.00 87.62 88 LYS A C 1
ATOM 698 O O . LYS A 1 88 ? -33.245 0.124 45.989 1.00 87.62 88 LYS A O 1
ATOM 703 N N . MET A 1 89 ? -33.133 1.092 43.961 1.00 81.62 89 MET A N 1
ATOM 704 C CA . MET A 1 89 ? -34.045 2.215 44.237 1.00 81.62 89 MET A CA 1
ATOM 705 C C . MET A 1 89 ? -35.525 1.814 44.279 1.00 81.62 89 MET A C 1
ATOM 707 O O . MET A 1 89 ? -36.291 2.430 45.000 1.00 81.62 89 MET A O 1
ATOM 711 N N . ASN A 1 90 ? -35.933 0.788 43.531 1.00 72.62 90 ASN A N 1
ATOM 712 C CA . ASN A 1 90 ? -37.315 0.292 43.503 1.00 72.62 90 ASN A CA 1
ATOM 713 C C . ASN A 1 90 ? -37.576 -0.805 44.554 1.00 72.62 90 ASN A C 1
ATOM 715 O O . ASN A 1 90 ? -38.542 -1.553 44.422 1.00 72.62 90 ASN A O 1
ATOM 719 N N . LYS A 1 91 ? -36.671 -0.986 45.526 1.00 56.81 91 LYS A N 1
ATOM 720 C CA . LYS A 1 91 ? -36.784 -1.998 46.590 1.00 56.81 91 LYS A CA 1
ATOM 721 C C . LYS A 1 91 ? -37.074 -1.377 47.962 1.00 56.81 91 LYS A C 1
ATOM 723 O O . LYS A 1 91 ? -36.672 -1.954 48.971 1.00 56.81 91 LYS A O 1
ATOM 728 N N . ASP A 1 92 ? -37.776 -0.250 47.946 1.00 46.78 92 ASP A N 1
ATOM 729 C CA . ASP A 1 92 ? -38.570 0.254 49.066 1.00 46.78 92 ASP A CA 1
ATOM 730 C C . ASP A 1 92 ? -40.045 -0.097 48.821 1.00 46.78 92 ASP A C 1
ATOM 732 O O . ASP A 1 92 ? -40.504 0.079 47.665 1.00 46.78 92 ASP A O 1
#

pLDDT: mean 78.06, std 10.43, range [46.78, 93.5]

Mean predicted aligned error: 11.61 Å

Solvent-accessible surface area (backbone atoms only — not comparable to full-atom values): 5421 Å² total; per-residue (Å²): 111,70,73,42,52,80,67,77,40,72,83,71,47,85,79,36,69,92,58,53,65,67,57,52,53,51,39,48,73,77,65,49,79,58,70,55,69,88,38,66,73,56,43,53,52,51,53,51,55,52,50,55,49,52,56,51,50,52,51,52,55,50,51,56,51,52,52,54,54,49,52,54,50,50,53,52,51,52,51,52,50,52,51,53,52,48,59,60,69,69,69,116

Secondary structure (DSSP, 8-state):
-HHHHTTTPPPPPGGGTTS-HHHHHHHHHHT---TTTT-HHHHHHHHHHHHHHHHHHHHHHHHHHHHHHHHHHHHHHHHHHHHHHHHHHT--

Sequence (92 aa):
MAAYIAQGKRIPRRGEIGLSSSEISVFEKVGYVMSGTRHKAMEATRLRKENQVYSAEEKRMLSGFSQGERKNKEVAILSQFRQLVQKKMNKD